Protein AF-A0A4U9RKM7-F1 (afdb_monomer_lite)

Foldseek 3Di:
DDPVVVVVVVVVVVVVVVVVVVCPPDPDDDDDPPDDPDDDDPDPDQDPPND

Secondary structure (DSSP, 8-state):
--HHHHHHHHHHHHHHHHHHHTTTT-SSPPPPTT---------S---TT--

pLDDT: mean 70.6, std 10.59, range [57.5, 90.5]

Sequence (51 aa):
MDKNTINKMKELIEAKKNKGNNNSKKNRPDKSIGYVMGAKRTKKTGGLFDK

Radius of gyration: 20.65 Å; chains: 1; bounding box: 51×21×49 Å

Structure (mmCIF, N/CA/C/O backbone):
data_AF-A0A4U9RKM7-F1
#
_entry.id   AF-A0A4U9RKM7-F1
#
loop_
_atom_site.group_PDB
_atom_site.id
_atom_site.type_symbol
_atom_site.label_atom_id
_atom_site.label_alt_id
_atom_site.label_comp_id
_atom_site.label_asym_id
_atom_site.label_entity_id
_atom_site.label_seq_id
_atom_site.pdbx_PDB_ins_code
_atom_site.Cartn_x
_atom_site.Cartn_y
_atom_site.Cartn_z
_atom_site.occupancy
_atom_site.B_iso_or_equiv
_atom_site.auth_seq_id
_atom_site.auth_comp_id
_atom_site.auth_asym_id
_atom_site.auth_atom_id
_atom_site.pdbx_PDB_model_num
ATOM 1 N N . MET A 1 1 ? -19.083 -3.928 24.111 1.00 59.66 1 MET A N 1
ATOM 2 C CA . MET A 1 1 ? -18.038 -4.185 23.095 1.00 59.66 1 MET A CA 1
ATOM 3 C C . MET A 1 1 ? -18.139 -5.642 22.699 1.00 59.66 1 MET A C 1
ATOM 5 O O . MET A 1 1 ? -18.113 -6.488 23.582 1.00 59.66 1 MET A O 1
ATOM 9 N N . ASP A 1 2 ? -18.323 -5.919 21.413 1.00 82.81 2 ASP A N 1
ATOM 10 C CA . ASP A 1 2 ? -18.536 -7.279 20.919 1.00 82.81 2 ASP A CA 1
ATOM 11 C C . ASP A 1 2 ? -17.225 -8.095 20.937 1.00 82.81 2 ASP A C 1
ATOM 13 O O . ASP A 1 2 ? -16.143 -7.561 20.664 1.00 82.81 2 ASP A O 1
ATOM 17 N N . LYS A 1 3 ? -17.297 -9.383 21.292 1.00 79.25 3 LYS A N 1
ATOM 18 C CA . LYS A 1 3 ? -16.120 -10.235 21.576 1.00 79.25 3 LYS A CA 1
ATOM 19 C C . LYS A 1 3 ? -15.230 -10.406 20.339 1.00 79.25 3 LYS A C 1
ATOM 21 O O . LYS A 1 3 ? -14.004 -10.403 20.443 1.00 79.25 3 LYS A O 1
ATOM 26 N N . ASN A 1 4 ? -15.850 -10.458 19.162 1.00 81.06 4 ASN A N 1
ATOM 27 C CA . ASN A 1 4 ? -15.166 -10.537 17.871 1.00 81.06 4 ASN A CA 1
ATOM 28 C C . ASN A 1 4 ? -14.385 -9.259 17.544 1.00 81.06 4 ASN A C 1
ATOM 30 O O . ASN A 1 4 ? -13.282 -9.317 16.999 1.00 81.06 4 ASN A O 1
ATOM 34 N N . THR A 1 5 ? -14.925 -8.101 17.916 1.00 80.38 5 THR A N 1
ATOM 35 C CA . THR A 1 5 ? -14.284 -6.800 17.698 1.00 80.38 5 THR A CA 1
ATOM 36 C C . THR A 1 5 ? -13.051 -6.646 18.581 1.00 80.38 5 THR A C 1
ATOM 38 O O . THR A 1 5 ? -12.024 -6.154 18.122 1.00 80.38 5 THR A O 1
ATOM 41 N N . ILE A 1 6 ? -13.112 -7.142 19.820 1.00 86.94 6 ILE A N 1
ATOM 42 C CA . ILE A 1 6 ? -11.979 -7.135 20.756 1.00 86.94 6 ILE A CA 1
ATOM 43 C C . ILE A 1 6 ? -10.823 -7.996 20.232 1.00 86.94 6 ILE A C 1
ATOM 45 O O . ILE A 1 6 ? -9.671 -7.571 20.298 1.00 86.94 6 ILE A O 1
ATOM 49 N N . ASN A 1 7 ? -11.111 -9.181 19.689 1.00 85.62 7 ASN A N 1
ATOM 50 C CA . ASN A 1 7 ? -10.076 -10.069 19.150 1.00 85.62 7 ASN A CA 1
ATOM 51 C C . ASN A 1 7 ? -9.390 -9.456 17.923 1.00 85.62 7 ASN A C 1
ATOM 53 O O . ASN A 1 7 ? -8.166 -9.351 17.902 1.00 85.62 7 ASN A O 1
ATOM 57 N N . LYS A 1 8 ? -10.171 -8.919 16.975 1.00 88.44 8 LYS A N 1
ATOM 58 C CA . LYS A 1 8 ? -9.627 -8.194 15.816 1.00 88.44 8 LYS A CA 1
ATOM 59 C C . LYS A 1 8 ? -8.796 -6.980 16.234 1.00 88.44 8 LYS A C 1
ATOM 61 O O . LYS A 1 8 ? -7.739 -6.726 15.669 1.00 88.44 8 LYS A O 1
ATOM 66 N N . MET A 1 9 ? -9.240 -6.231 17.245 1.00 87.81 9 MET A N 1
ATOM 67 C CA . MET A 1 9 ? -8.464 -5.106 17.775 1.00 87.81 9 MET A CA 1
ATOM 68 C C . MET A 1 9 ? -7.123 -5.55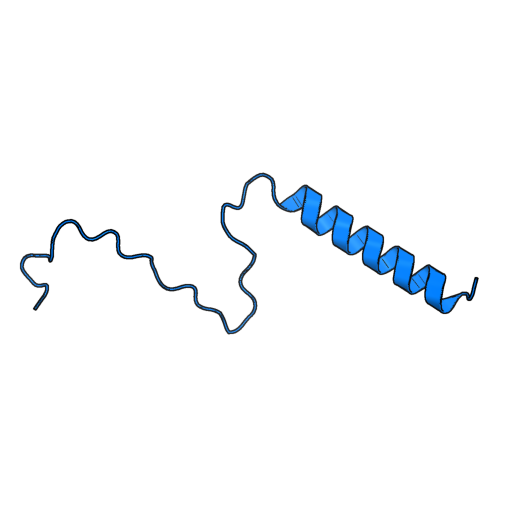9 18.361 1.00 87.81 9 MET A C 1
ATOM 70 O O . MET A 1 9 ? -6.110 -4.911 18.105 1.00 87.81 9 MET A O 1
ATOM 74 N N . LYS A 1 10 ? -7.090 -6.668 19.109 1.00 89.75 10 LYS A N 1
ATOM 75 C CA . LYS A 1 10 ? -5.845 -7.229 19.658 1.00 89.75 10 LYS A CA 1
ATOM 76 C C . LYS A 1 10 ? -4.871 -7.637 18.551 1.00 89.75 10 LYS A C 1
ATOM 78 O O . LYS A 1 10 ? -3.720 -7.210 18.594 1.00 89.75 10 LYS A O 1
ATOM 83 N N . GLU A 1 11 ? -5.349 -8.358 17.538 1.00 90.50 11 GLU A N 1
ATOM 84 C CA . GLU A 1 11 ? -4.550 -8.772 16.374 1.00 90.50 11 GLU A CA 1
ATOM 85 C C . GLU A 1 11 ? -3.946 -7.566 15.636 1.00 90.50 11 GLU A C 1
ATOM 87 O O . GLU A 1 11 ? -2.756 -7.544 15.315 1.00 90.50 11 GLU A O 1
ATOM 92 N N . LEU A 1 12 ? -4.739 -6.510 15.424 1.00 87.62 12 LEU A N 1
ATOM 93 C CA . LEU A 1 12 ? -4.280 -5.280 14.772 1.00 87.62 12 LEU A CA 1
ATOM 94 C C . LEU A 1 12 ? -3.222 -4.537 15.597 1.00 87.62 12 LEU A C 1
ATOM 96 O O . LEU A 1 12 ? -2.256 -4.004 15.042 1.00 87.62 12 LEU A O 1
ATOM 100 N N . ILE A 1 13 ? -3.392 -4.488 16.919 1.00 87.88 13 ILE A N 1
ATOM 101 C CA . ILE A 1 13 ? -2.438 -3.844 17.828 1.00 87.88 13 ILE A CA 1
ATOM 102 C C . ILE A 1 13 ? -1.109 -4.603 1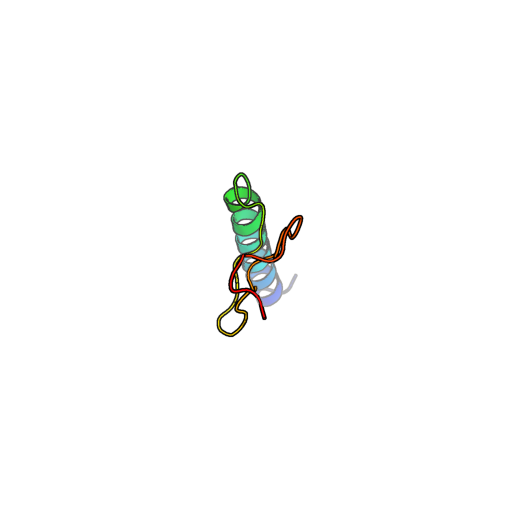7.826 1.00 87.88 13 ILE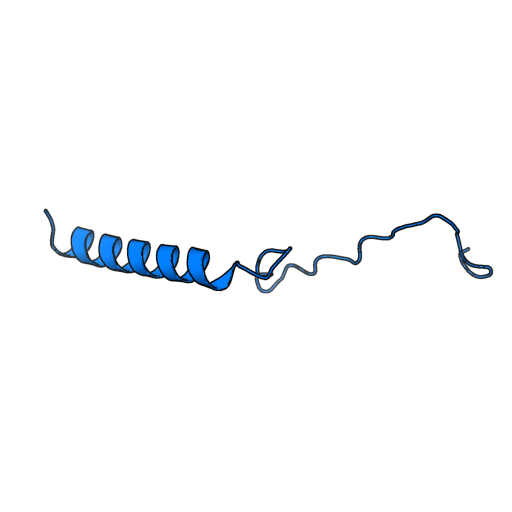 A C 1
ATOM 104 O O . ILE A 1 13 ? -0.050 -3.977 17.754 1.00 87.88 13 ILE A O 1
ATOM 108 N N . GLU A 1 14 ? -1.151 -5.931 17.871 1.00 85.44 14 GLU A N 1
ATOM 109 C CA . GLU A 1 14 ? 0.035 -6.785 17.843 1.00 85.44 14 GLU A CA 1
ATOM 110 C C . GLU A 1 14 ? 0.789 -6.666 16.509 1.00 85.44 14 GLU A C 1
ATOM 112 O O . GLU A 1 14 ? 1.991 -6.389 16.498 1.00 85.44 14 GLU A O 1
ATOM 117 N N . ALA A 1 15 ? 0.076 -6.721 15.379 1.00 82.06 15 ALA A N 1
ATOM 118 C CA . ALA A 1 15 ? 0.655 -6.512 14.052 1.00 82.06 15 ALA A CA 1
ATOM 119 C C . ALA A 1 15 ? 1.318 -5.128 13.913 1.00 82.06 15 ALA A C 1
ATOM 121 O O . ALA A 1 15 ? 2.410 -4.999 13.350 1.00 82.06 15 ALA A O 1
ATOM 122 N N . LYS A 1 16 ? 0.695 -4.077 14.465 1.00 82.62 16 LYS A N 1
ATOM 123 C CA . LYS A 1 16 ? 1.236 -2.710 14.443 1.00 82.62 16 LYS A CA 1
ATOM 124 C C . LYS A 1 16 ? 2.492 -2.570 15.303 1.00 82.62 16 LYS A C 1
ATOM 126 O O . LYS A 1 16 ? 3.453 -1.943 14.857 1.00 82.62 16 LYS A O 1
ATOM 131 N N . LYS A 1 17 ? 2.506 -3.162 16.502 1.00 81.06 17 LYS A N 1
ATOM 132 C CA . LYS A 1 17 ? 3.688 -3.189 17.381 1.00 81.06 17 LYS A CA 1
ATOM 133 C C . LYS A 1 17 ? 4.862 -3.889 16.698 1.00 81.06 17 LYS A C 1
ATOM 135 O O . LYS A 1 17 ? 5.950 -3.321 16.638 1.00 81.06 17 LYS A O 1
ATOM 140 N N . ASN A 1 18 ? 4.618 -5.046 16.087 1.00 77.00 18 ASN A N 1
ATOM 141 C CA . ASN A 1 18 ? 5.642 -5.815 15.376 1.00 77.00 18 ASN A CA 1
ATOM 142 C C . ASN A 1 18 ? 6.179 -5.066 14.142 1.00 77.00 18 ASN A C 1
ATOM 144 O O . ASN A 1 18 ? 7.384 -5.067 13.893 1.00 77.00 18 ASN A O 1
ATOM 148 N N . LYS A 1 19 ? 5.318 -4.346 13.408 1.00 68.75 19 LYS A N 1
ATOM 149 C CA . LYS A 1 19 ? 5.730 -3.488 12.282 1.00 68.75 19 LYS A CA 1
ATOM 150 C C . LYS A 1 19 ? 6.565 -2.281 12.724 1.00 68.75 19 LYS A C 1
ATOM 152 O O . LYS A 1 19 ? 7.477 -1.884 12.007 1.00 68.75 19 LYS A O 1
ATOM 157 N N . GLY A 1 20 ? 6.255 -1.674 13.868 1.00 65.38 20 GLY A N 1
ATOM 158 C CA . GLY A 1 20 ? 7.013 -0.538 14.399 1.00 65.38 20 GLY A CA 1
ATOM 159 C C . GLY A 1 20 ? 8.396 -0.941 14.914 1.00 65.38 20 GLY A C 1
ATOM 160 O O . GLY A 1 20 ? 9.388 -0.303 14.572 1.00 65.38 20 GLY A O 1
ATOM 161 N N . ASN A 1 21 ? 8.470 -2.034 15.679 1.00 62.75 21 ASN A N 1
ATOM 162 C CA . ASN A 1 21 ? 9.700 -2.450 16.359 1.00 62.75 21 ASN A CA 1
ATOM 163 C C . ASN A 1 21 ? 10.750 -3.054 15.403 1.00 62.75 21 ASN A C 1
ATOM 165 O O . ASN A 1 21 ? 11.949 -2.881 15.606 1.00 62.75 21 ASN A O 1
ATOM 169 N N . ASN A 1 22 ? 10.314 -3.697 14.312 1.00 60.25 22 ASN A N 1
ATOM 170 C CA . ASN A 1 22 ? 11.204 -4.338 13.332 1.00 60.25 22 ASN A CA 1
ATOM 171 C C . ASN A 1 22 ? 11.726 -3.391 12.230 1.00 60.25 22 ASN A C 1
ATOM 173 O O . ASN A 1 22 ? 12.449 -3.826 11.333 1.00 60.25 22 ASN A O 1
ATOM 177 N N . ASN A 1 23 ? 11.375 -2.099 12.275 1.00 57.94 23 ASN A N 1
ATOM 178 C CA . ASN A 1 23 ? 11.701 -1.120 11.229 1.00 57.94 23 ASN A CA 1
ATOM 179 C C . ASN A 1 23 ? 12.911 -0.220 11.535 1.00 57.94 23 ASN A C 1
ATOM 181 O O . ASN A 1 23 ? 13.235 0.647 10.727 1.00 57.94 23 ASN A O 1
ATOM 185 N N . SER A 1 24 ? 13.632 -0.434 12.639 1.00 60.59 24 SER A N 1
ATOM 186 C CA . SER A 1 24 ? 14.760 0.429 13.040 1.00 60.59 24 SER A CA 1
ATOM 187 C C . SER A 1 24 ? 15.961 0.424 12.077 1.00 60.59 24 SER A C 1
ATOM 189 O O . SER A 1 24 ? 16.811 1.306 12.166 1.00 60.59 24 SER A O 1
ATOM 191 N N . LYS A 1 25 ? 16.048 -0.537 11.142 1.00 61.19 25 LYS A N 1
ATOM 192 C CA . LYS A 1 25 ? 17.182 -0.678 10.201 1.00 61.19 25 LYS A CA 1
ATOM 193 C C . LYS A 1 25 ? 16.803 -0.798 8.721 1.00 61.19 25 LYS A C 1
ATOM 195 O O . LYS A 1 25 ? 17.675 -1.041 7.888 1.00 61.19 25 LYS A O 1
ATOM 200 N N . LYS A 1 26 ? 15.532 -0.632 8.349 1.00 57.50 26 LYS A N 1
ATOM 201 C CA . LYS A 1 26 ? 15.099 -0.788 6.953 1.00 57.50 26 LYS A CA 1
ATOM 202 C C . LYS A 1 26 ? 14.794 0.567 6.317 1.00 57.50 26 LYS A C 1
ATOM 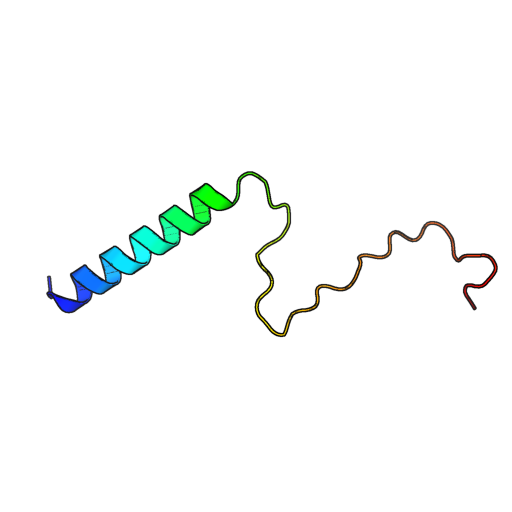204 O O . LYS A 1 26 ? 13.693 1.083 6.432 1.00 57.50 26 LYS A O 1
ATOM 209 N N . ASN A 1 27 ? 15.729 1.073 5.509 1.00 58.88 27 ASN A N 1
ATOM 210 C CA . ASN A 1 27 ? 15.472 2.166 4.553 1.00 58.88 27 ASN A CA 1
ATOM 211 C C . ASN A 1 27 ? 14.421 1.804 3.474 1.00 58.88 27 ASN A C 1
ATOM 213 O O . ASN A 1 27 ? 14.167 2.606 2.576 1.00 58.88 27 ASN A O 1
ATOM 217 N N . ARG A 1 28 ? 13.850 0.587 3.486 1.00 58.06 28 ARG A N 1
ATOM 218 C CA . ARG A 1 28 ? 12.887 0.106 2.488 1.00 58.06 28 ARG A CA 1
ATOM 219 C C . ARG A 1 28 ? 11.849 -0.843 3.103 1.00 58.06 28 ARG A C 1
ATOM 221 O O . ARG A 1 28 ? 12.241 -1.720 3.867 1.00 58.06 28 ARG A O 1
ATOM 228 N N . PRO A 1 29 ? 10.562 -0.719 2.736 1.00 63.41 29 PRO A N 1
ATOM 229 C CA . PRO A 1 29 ? 9.517 -1.637 3.179 1.00 63.41 29 PRO A CA 1
ATOM 230 C C . PRO A 1 29 ? 9.764 -3.062 2.671 1.00 63.41 29 PRO A C 1
ATOM 232 O O . PRO A 1 29 ? 10.361 -3.258 1.607 1.00 63.41 29 PRO A O 1
ATOM 235 N N . ASP A 1 30 ? 9.278 -4.045 3.431 1.00 63.56 30 ASP A N 1
ATOM 236 C CA . ASP A 1 30 ? 9.301 -5.453 3.038 1.00 63.56 30 ASP A CA 1
ATOM 237 C C . ASP A 1 30 ? 8.519 -5.653 1.736 1.00 63.56 30 ASP A C 1
ATOM 239 O O . ASP A 1 30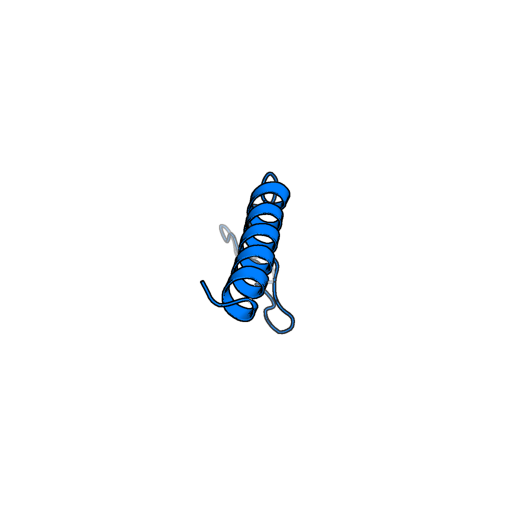 ? 7.336 -5.323 1.642 1.00 63.56 30 ASP A O 1
ATOM 243 N N . LYS A 1 31 ? 9.215 -6.134 0.700 1.00 65.75 31 LYS A N 1
ATOM 244 C CA . LYS A 1 31 ? 8.634 -6.369 -0.624 1.00 65.75 31 LYS A CA 1
ATOM 245 C C . LYS A 1 31 ? 7.701 -7.577 -0.533 1.00 65.75 31 LYS A C 1
ATOM 247 O O . LYS A 1 31 ? 8.146 -8.669 -0.184 1.00 65.75 31 LYS A O 1
ATOM 252 N N . SER A 1 32 ? 6.426 -7.385 -0.855 1.00 63.66 32 SER A N 1
ATOM 253 C CA . SER A 1 32 ? 5.480 -8.482 -1.052 1.00 63.66 32 SER A CA 1
ATOM 254 C C . SER A 1 32 ? 5.845 -9.290 -2.302 1.00 63.66 32 SER A C 1
ATOM 256 O O . SER A 1 32 ? 6.441 -8.761 -3.248 1.00 63.66 32 SER A O 1
ATOM 258 N N . ILE A 1 33 ? 5.492 -10.580 -2.308 1.00 61.22 33 ILE A N 1
ATOM 259 C CA . ILE A 1 33 ? 5.647 -11.463 -3.474 1.00 61.22 33 ILE A CA 1
ATOM 260 C C . ILE A 1 33 ? 5.000 -10.786 -4.692 1.00 61.22 33 ILE A C 1
ATOM 262 O O . ILE A 1 33 ? 3.834 -10.401 -4.647 1.00 61.22 33 ILE A O 1
ATOM 266 N N . GLY A 1 34 ? 5.799 -10.588 -5.746 1.00 60.44 34 GLY A N 1
ATOM 267 C CA . GLY A 1 34 ? 5.421 -9.869 -6.969 1.00 60.44 34 GLY A CA 1
ATOM 268 C C . GLY A 1 34 ? 6.053 -8.480 -7.139 1.00 60.44 34 GLY A C 1
ATOM 269 O O . GLY A 1 34 ? 6.091 -7.978 -8.257 1.00 60.44 34 GLY A O 1
ATOM 270 N N . TYR A 1 35 ? 6.614 -7.864 -6.091 1.00 57.59 35 TYR A N 1
ATOM 271 C CA . TYR A 1 35 ? 7.222 -6.532 -6.202 1.00 57.59 35 TYR A CA 1
ATOM 272 C C . TYR A 1 35 ? 8.754 -6.601 -6.256 1.00 57.59 35 TYR A C 1
ATOM 274 O O . TYR A 1 35 ? 9.449 -6.470 -5.246 1.00 57.59 35 TYR A O 1
ATOM 282 N N . VAL A 1 36 ? 9.326 -6.768 -7.449 1.00 62.66 36 VAL A N 1
ATOM 283 C CA . VAL A 1 36 ? 10.771 -6.578 -7.647 1.00 62.66 36 VAL A CA 1
ATOM 284 C C . VAL A 1 36 ? 11.045 -5.076 -7.690 1.00 62.66 36 VAL A C 1
ATOM 286 O O . VAL A 1 36 ? 10.905 -4.437 -8.725 1.00 62.66 36 VAL A O 1
ATOM 289 N N . MET A 1 37 ? 11.433 -4.468 -6.561 1.00 60.03 37 MET A N 1
ATOM 290 C CA . MET A 1 37 ? 11.949 -3.089 -6.608 1.00 60.03 37 MET A CA 1
ATOM 291 C C . MET A 1 37 ? 13.239 -3.107 -7.437 1.00 60.03 37 MET A C 1
ATOM 293 O O . MET A 1 37 ? 14.251 -3.636 -6.964 1.00 60.03 37 MET A O 1
ATOM 297 N N . GLY A 1 38 ? 13.166 -2.591 -8.665 1.00 65.12 38 GLY A N 1
ATOM 298 C CA . GLY A 1 38 ? 14.300 -2.473 -9.573 1.00 65.12 38 GLY A CA 1
ATOM 299 C C . GLY A 1 38 ? 15.426 -1.649 -8.950 1.00 65.12 38 GLY A C 1
ATOM 300 O O . GLY A 1 38 ? 15.198 -0.790 -8.091 1.00 65.12 38 GLY A O 1
ATOM 301 N N . ALA A 1 39 ? 16.662 -1.929 -9.359 1.00 64.31 39 ALA A N 1
ATOM 302 C CA . ALA A 1 39 ? 17.817 -1.171 -8.902 1.00 64.31 39 ALA A CA 1
ATOM 303 C C . ALA A 1 39 ? 17.677 0.308 -9.308 1.00 64.31 39 ALA A C 1
ATOM 305 O O . ALA A 1 39 ? 17.448 0.626 -10.477 1.00 64.31 39 ALA A O 1
ATOM 306 N N . LYS A 1 40 ? 17.831 1.231 -8.348 1.00 66.81 40 LYS A N 1
ATOM 307 C CA . LYS A 1 40 ? 17.865 2.672 -8.631 1.00 66.81 40 LYS A CA 1
ATOM 308 C C . LYS A 1 40 ? 19.196 2.986 -9.315 1.00 66.81 40 LYS A C 1
ATOM 310 O O . LYS A 1 40 ? 20.226 3.025 -8.649 1.00 66.81 40 LYS A O 1
ATOM 315 N N . ARG A 1 41 ? 19.185 3.187 -10.637 1.00 67.56 41 ARG A N 1
ATOM 316 C CA . ARG A 1 41 ? 20.383 3.580 -11.396 1.00 67.56 41 ARG A CA 1
ATOM 317 C C . ARG A 1 41 ? 20.812 4.989 -10.976 1.00 67.56 41 ARG A C 1
ATOM 319 O O . ARG A 1 41 ? 20.151 5.966 -11.313 1.00 67.56 41 ARG A O 1
ATOM 326 N N . THR A 1 42 ? 21.918 5.109 -10.251 1.00 68.75 42 THR A N 1
ATOM 327 C CA . THR A 1 42 ? 22.593 6.390 -10.007 1.00 68.75 42 THR A CA 1
ATOM 328 C C . THR A 1 42 ? 23.536 6.657 -11.176 1.00 68.75 42 THR A C 1
ATOM 330 O O . THR A 1 42 ? 24.731 6.389 -11.087 1.00 68.75 42 THR A O 1
ATOM 333 N N . LYS A 1 43 ? 23.016 7.097 -12.327 1.00 62.03 43 LYS A N 1
ATOM 334 C CA . LYS A 1 43 ? 23.905 7.413 -13.451 1.00 62.03 43 LYS A CA 1
ATOM 335 C C . LYS A 1 43 ? 24.584 8.763 -13.192 1.00 62.03 43 LYS A C 1
ATOM 337 O O . LYS A 1 43 ? 23.908 9.785 -13.140 1.00 62.03 43 LYS A O 1
ATOM 342 N N . LYS A 1 44 ? 25.915 8.769 -13.074 1.00 66.31 44 LYS A N 1
ATOM 343 C CA . LYS A 1 44 ? 26.728 9.886 -13.588 1.00 66.31 44 LYS A CA 1
ATOM 344 C C . LYS A 1 44 ? 27.454 9.544 -14.889 1.00 66.31 44 LYS A C 1
ATOM 346 O O . LYS A 1 44 ? 27.960 10.453 -15.526 1.00 66.31 44 LYS A O 1
ATOM 351 N N . THR A 1 45 ? 27.455 8.290 -15.330 1.00 63.44 45 THR A N 1
ATOM 352 C CA . THR A 1 45 ? 28.123 7.879 -16.570 1.00 63.44 45 THR A CA 1
ATOM 353 C C . THR A 1 45 ? 27.427 6.650 -17.159 1.00 63.44 45 THR A C 1
ATOM 355 O O . THR A 1 45 ? 27.067 5.724 -16.430 1.00 63.44 45 THR A O 1
ATOM 358 N N . GLY A 1 46 ? 27.191 6.662 -18.474 1.00 69.00 46 GLY A N 1
ATOM 359 C CA . GLY A 1 46 ? 27.041 5.433 -19.253 1.00 69.00 46 GLY A CA 1
ATOM 360 C C . GLY A 1 46 ? 28.411 4.766 -19.352 1.00 69.00 46 GLY A C 1
ATOM 361 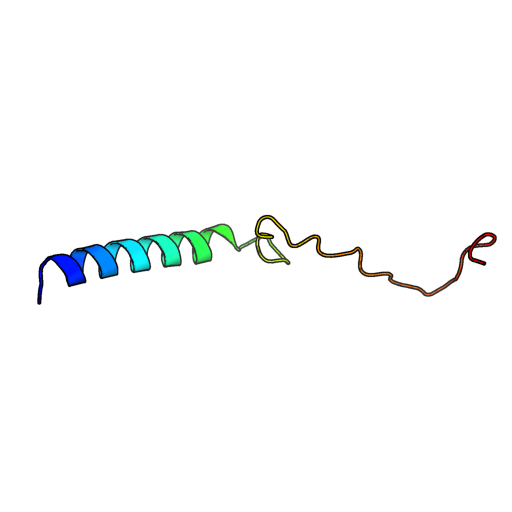O O . GLY A 1 46 ? 29.425 5.454 -19.478 1.00 69.00 46 GLY A O 1
ATOM 362 N N . GLY A 1 47 ? 28.463 3.447 -19.184 1.00 71.62 47 GLY A N 1
ATOM 363 C CA . GLY A 1 47 ? 29.707 2.689 -19.316 1.00 71.62 47 GLY A CA 1
ATOM 364 C C . GLY A 1 47 ? 30.203 2.662 -20.763 1.00 71.62 47 GLY A C 1
ATOM 365 O O . GLY A 1 47 ? 29.438 2.905 -21.688 1.00 71.62 47 GLY A O 1
ATOM 366 N N . LEU A 1 48 ? 31.469 2.289 -20.968 1.00 69.69 48 LEU A N 1
ATOM 367 C CA . LEU A 1 48 ? 32.085 2.152 -22.300 1.00 69.69 48 LEU A CA 1
ATOM 368 C C . LEU A 1 48 ? 31.338 1.166 -23.233 1.00 69.69 48 LEU A C 1
ATOM 370 O O . LEU A 1 48 ? 31.514 1.208 -24.446 1.00 69.69 48 LEU A O 1
ATOM 374 N N . PHE A 1 49 ? 30.475 0.315 -22.666 1.00 71.44 49 PHE A N 1
ATOM 375 C CA . PHE A 1 49 ? 29.602 -0.623 -23.380 1.00 71.44 49 PHE A CA 1
ATOM 376 C C . PHE A 1 49 ? 28.098 -0.354 -23.169 1.00 71.44 49 PHE A C 1
ATOM 378 O O . PHE A 1 49 ? 27.277 -1.188 -23.539 1.00 71.44 49 PHE A O 1
ATOM 385 N N . ASP A 1 50 ? 27.721 0.776 -22.563 1.00 68.19 50 ASP A N 1
ATOM 386 C CA . ASP A 1 50 ? 26.324 1.231 -22.486 1.00 68.19 50 ASP A CA 1
ATOM 387 C C . ASP A 1 50 ? 25.982 1.850 -23.860 1.00 68.19 50 ASP A C 1
ATOM 389 O O . ASP A 1 50 ? 26.127 3.056 -24.056 1.00 68.19 50 ASP A O 1
ATOM 393 N N . LYS A 1 51 ? 25.645 0.999 -24.842 1.00 60.88 51 LYS A N 1
ATOM 394 C CA . LYS A 1 51 ? 24.886 1.403 -26.039 1.00 60.88 51 LYS A CA 1
ATOM 395 C C . LYS A 1 51 ? 23.401 1.446 -25.705 1.00 60.88 51 LYS A C 1
ATOM 397 O O . LYS A 1 51 ? 22.936 0.519 -25.005 1.00 60.88 51 LYS A O 1
#

Organism: Hathewaya histolytica (NCBI:txid1498)